Protein AF-G9L277-F1 (afdb_monomer_lite)

Structure (mmCIF, N/CA/C/O backbone):
data_AF-G9L277-F1
#
_entry.id   AF-G9L277-F1
#
loop_
_atom_site.group_PDB
_atom_site.id
_atom_site.type_symbol
_atom_site.label_atom_id
_atom_site.label_alt_id
_atom_site.label_comp_id
_atom_site.label_asym_id
_atom_site.label_entity_id
_atom_site.label_seq_id
_atom_site.pdbx_PDB_ins_code
_atom_site.Cartn_x
_atom_site.Cartn_y
_atom_site.Cartn_z
_atom_site.occupancy
_atom_site.B_iso_or_equiv
_atom_site.auth_seq_id
_atom_site.auth_comp_id
_atom_site.auth_asym_id
_atom_site.auth_atom_id
_atom_site.pdbx_PDB_model_num
ATOM 1 N N . ARG A 1 1 ? -16.196 7.819 23.501 1.00 61.50 1 ARG A N 1
ATOM 2 C CA . ARG A 1 1 ? -16.048 6.348 23.354 1.00 61.50 1 ARG A CA 1
ATOM 3 C C . ARG A 1 1 ? -16.235 5.926 21.890 1.00 61.50 1 ARG A C 1
ATOM 5 O O . ARG A 1 1 ? -15.414 5.167 21.395 1.00 61.50 1 ARG A O 1
ATOM 12 N N . ASP A 1 2 ? -17.177 6.523 21.160 1.00 74.38 2 ASP A N 1
ATOM 13 C CA . ASP A 1 2 ? -17.472 6.199 19.749 1.00 74.38 2 ASP A CA 1
ATOM 14 C C . ASP A 1 2 ? -16.310 6.386 18.759 1.00 74.38 2 ASP A C 1
ATOM 16 O O . ASP A 1 2 ? -16.121 5.559 17.872 1.00 74.38 2 ASP A O 1
ATOM 20 N N . ASN A 1 3 ? -15.474 7.415 18.933 1.00 77.94 3 ASN A N 1
ATOM 21 C CA . ASN A 1 3 ? -14.318 7.642 18.050 1.00 77.94 3 ASN A CA 1
ATOM 22 C C . ASN A 1 3 ? -13.279 6.512 18.112 1.00 77.94 3 ASN A C 1
ATOM 24 O O . ASN A 1 3 ? -12.640 6.207 17.109 1.00 77.94 3 ASN A O 1
ATOM 28 N N . MET A 1 4 ? -13.118 5.879 19.278 1.00 81.25 4 MET A N 1
ATOM 29 C CA . MET A 1 4 ? -12.190 4.759 19.446 1.00 81.25 4 MET A CA 1
ATOM 30 C C . MET A 1 4 ? -12.714 3.511 18.732 1.00 81.25 4 MET A C 1
ATOM 32 O O . MET A 1 4 ? -11.943 2.830 18.064 1.00 81.25 4 MET A O 1
ATOM 36 N N . LYS A 1 5 ? -14.031 3.277 18.797 1.00 88.12 5 LYS A N 1
ATOM 37 C CA . LYS A 1 5 ? -14.694 2.176 18.092 1.00 88.12 5 LYS A CA 1
ATOM 38 C C . LYS A 1 5 ? -14.561 2.319 16.572 1.00 88.12 5 LYS A C 1
ATOM 40 O O . LYS A 1 5 ? -14.080 1.401 15.923 1.00 88.12 5 LYS A O 1
ATOM 45 N N . ARG A 1 6 ? -14.856 3.508 16.029 1.00 89.31 6 ARG A N 1
ATOM 46 C CA . ARG A 1 6 ? -14.700 3.802 14.589 1.00 89.31 6 ARG A CA 1
ATOM 47 C C . ARG A 1 6 ? -13.262 3.624 14.102 1.00 89.31 6 ARG A C 1
ATOM 49 O O . ARG A 1 6 ? -13.041 3.148 12.996 1.00 89.31 6 ARG A O 1
ATOM 56 N N . LYS A 1 7 ? -12.276 4.023 14.914 1.00 89.69 7 LYS A N 1
ATOM 57 C CA . LYS A 1 7 ? -10.856 3.847 14.578 1.00 89.69 7 LYS A CA 1
ATOM 58 C C . LYS A 1 7 ? -10.482 2.368 14.484 1.00 89.69 7 LYS A C 1
ATOM 60 O O . LYS A 1 7 ? -9.704 2.012 13.609 1.00 89.69 7 LYS A O 1
ATOM 65 N N . GLU A 1 8 ? -11.013 1.534 15.372 1.00 92.69 8 GLU A N 1
ATOM 66 C CA . GLU A 1 8 ? -10.736 0.099 15.358 1.00 92.69 8 GLU A CA 1
ATOM 67 C C . GLU A 1 8 ? -11.433 -0.603 14.188 1.00 92.69 8 GLU A C 1
ATOM 69 O O . GLU A 1 8 ? -10.789 -1.342 13.453 1.00 92.69 8 GLU A O 1
ATOM 74 N N . GLU A 1 9 ? -12.702 -0.273 13.932 1.00 94.75 9 GLU A N 1
ATOM 75 C CA . GLU A 1 9 ? -13.438 -0.732 12.745 1.00 94.75 9 GLU A CA 1
ATOM 76 C C . GLU A 1 9 ? -12.687 -0.381 11.450 1.00 94.75 9 GLU A C 1
ATOM 78 O O . GLU A 1 9 ? -12.552 -1.215 10.556 1.00 94.75 9 GLU A O 1
ATOM 83 N N . LEU A 1 10 ? -12.120 0.828 11.365 1.00 95.44 10 LEU A N 1
ATOM 84 C CA . LEU A 1 10 ? -11.368 1.258 10.189 1.00 95.44 10 LEU A CA 1
ATOM 85 C C . LEU A 1 10 ? -10.088 0.441 9.965 1.00 95.44 10 LEU A C 1
ATOM 87 O O . LEU A 1 10 ? -9.744 0.182 8.816 1.00 95.44 10 LEU A O 1
ATOM 91 N N . LYS A 1 11 ? -9.399 0.010 11.029 1.00 95.19 11 LYS A N 1
ATOM 92 C CA . LYS A 1 11 ? -8.223 -0.869 10.903 1.00 95.19 11 LYS A CA 1
ATOM 93 C C . LYS A 1 11 ? -8.595 -2.274 10.440 1.00 95.19 11 LYS A C 1
ATOM 95 O O . LYS A 1 11 ? -7.824 -2.890 9.713 1.00 95.19 11 LYS A O 1
ATOM 100 N N . VAL A 1 12 ? -9.749 -2.791 10.870 1.00 97.25 12 VAL A N 1
ATOM 101 C CA . VAL A 1 12 ? -10.245 -4.094 10.400 1.00 97.25 12 VAL A CA 1
ATOM 102 C C . VAL A 1 12 ? -10.474 -4.031 8.891 1.00 97.25 12 VAL A C 1
ATOM 104 O O . VAL A 1 12 ? -9.906 -4.836 8.159 1.00 9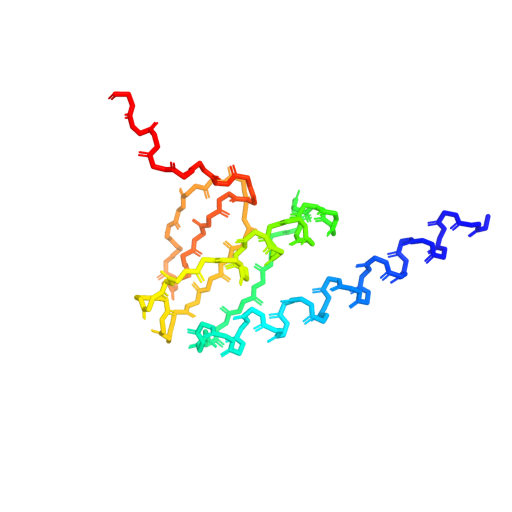7.25 12 VAL A O 1
ATOM 107 N N . ILE A 1 13 ? -11.188 -3.001 8.426 1.00 97.69 13 ILE A N 1
ATOM 108 C CA . ILE A 1 13 ? -11.426 -2.761 6.995 1.00 97.69 13 ILE A CA 1
ATOM 109 C C . ILE A 1 13 ? -10.104 -2.570 6.237 1.00 97.69 13 ILE A C 1
ATOM 111 O O . ILE A 1 13 ? -9.932 -3.106 5.145 1.00 97.69 13 ILE A O 1
ATOM 115 N N . GLU A 1 14 ? -9.159 -1.815 6.801 1.00 98.06 14 GLU A N 1
ATOM 116 C CA . GLU A 1 14 ? -7.827 -1.627 6.220 1.00 98.06 14 GLU A CA 1
ATOM 117 C C . GLU A 1 14 ? -7.118 -2.969 5.997 1.00 98.06 14 GLU A C 1
ATOM 119 O O . GLU A 1 14 ? -6.662 -3.238 4.888 1.00 98.06 14 GLU A O 1
ATOM 124 N N . ASN A 1 15 ? -7.073 -3.832 7.014 1.00 98.12 15 ASN A N 1
ATOM 125 C CA . ASN A 1 15 ? -6.423 -5.139 6.922 1.00 98.12 15 ASN A CA 1
ATOM 126 C C . ASN A 1 15 ? -7.096 -6.058 5.895 1.00 98.12 15 ASN A C 1
ATOM 128 O O . ASN A 1 15 ? -6.403 -6.724 5.126 1.00 98.12 15 ASN A O 1
ATOM 132 N N . GLU A 1 16 ? -8.430 -6.082 5.851 1.00 98.44 16 GLU A N 1
ATOM 133 C CA . GLU A 1 16 ? -9.183 -6.858 4.858 1.00 98.44 16 GLU A CA 1
ATOM 134 C C . GLU A 1 16 ? -8.864 -6.400 3.430 1.00 98.44 16 GLU A C 1
ATOM 136 O O . GLU A 1 16 ? -8.602 -7.219 2.545 1.00 98.44 16 GLU A O 1
ATOM 141 N N . LEU A 1 17 ? -8.824 -5.085 3.205 1.00 98.44 17 LEU A N 1
ATOM 142 C CA . LEU A 1 17 ? -8.521 -4.513 1.897 1.00 98.44 17 LEU A CA 1
ATOM 143 C C . LEU A 1 17 ? -7.057 -4.700 1.491 1.00 98.44 17 LEU A C 1
ATOM 145 O O . LEU A 1 17 ? -6.793 -4.941 0.309 1.00 98.44 17 LEU A O 1
ATOM 149 N N . ILE A 1 18 ? -6.118 -4.649 2.442 1.00 98.25 18 ILE A N 1
ATOM 150 C CA . ILE A 1 18 ? -4.716 -5.014 2.209 1.00 98.25 18 ILE A CA 1
ATOM 151 C C . ILE A 1 18 ? -4.648 -6.455 1.713 1.00 98.25 18 ILE A C 1
ATOM 153 O O . ILE A 1 18 ? -4.107 -6.700 0.640 1.00 98.25 18 ILE A O 1
ATOM 157 N N . GLN A 1 19 ? -5.259 -7.403 2.428 1.00 98.44 19 GLN A N 1
ATOM 158 C CA . GLN A 1 19 ? -5.242 -8.815 2.036 1.00 98.44 19 GLN A CA 1
ATOM 159 C C . GLN A 1 19 ? -5.887 -9.050 0.665 1.00 98.44 19 GLN A C 1
ATOM 161 O O . GLN A 1 19 ? -5.337 -9.782 -0.163 1.00 98.44 19 GLN A O 1
ATOM 166 N N . ALA A 1 20 ? -7.026 -8.405 0.395 1.00 98.31 20 ALA A N 1
ATOM 167 C CA . ALA A 1 20 ? -7.701 -8.490 -0.895 1.00 98.31 20 ALA A CA 1
ATOM 168 C C . ALA A 1 20 ? -6.821 -7.957 -2.037 1.00 98.31 20 ALA A C 1
ATOM 170 O O . ALA A 1 20 ? -6.717 -8.599 -3.084 1.00 98.31 20 ALA A O 1
ATOM 171 N N . SER A 1 21 ? -6.154 -6.819 -1.823 1.00 98.00 21 SER A N 1
ATOM 172 C CA . SER A 1 21 ? -5.262 -6.196 -2.807 1.00 98.00 21 SER A CA 1
ATOM 173 C C . SER A 1 21 ? -4.026 -7.062 -3.054 1.00 98.00 21 SER A C 1
ATOM 175 O O . SER A 1 21 ? -3.738 -7.391 -4.204 1.00 98.00 21 SER A O 1
ATOM 177 N N . THR A 1 22 ? -3.360 -7.532 -1.993 1.00 98.25 22 THR A N 1
ATOM 178 C CA . THR A 1 22 ? -2.223 -8.466 -2.077 1.00 98.25 22 THR A CA 1
ATOM 179 C C . THR A 1 22 ? -2.577 -9.689 -2.908 1.00 98.25 22 THR A C 1
ATOM 181 O O . THR A 1 22 ? -1.841 -10.050 -3.825 1.00 98.25 22 THR A O 1
ATOM 184 N N . LYS A 1 23 ? -3.743 -10.296 -2.646 1.00 98.19 23 LYS A N 1
ATOM 185 C CA . LYS A 1 23 ? -4.210 -11.469 -3.386 1.00 98.19 23 LYS A CA 1
ATOM 186 C C . LYS A 1 23 ? -4.523 -11.144 -4.846 1.00 98.19 23 LYS A C 1
ATOM 188 O O . LYS A 1 23 ? -4.073 -11.875 -5.726 1.00 98.19 23 LYS A O 1
ATOM 193 N N . LYS A 1 24 ? -5.274 -10.070 -5.119 1.00 97.69 24 LYS A N 1
ATOM 194 C CA . LYS A 1 24 ? -5.661 -9.676 -6.486 1.00 97.69 24 LYS A CA 1
ATOM 195 C C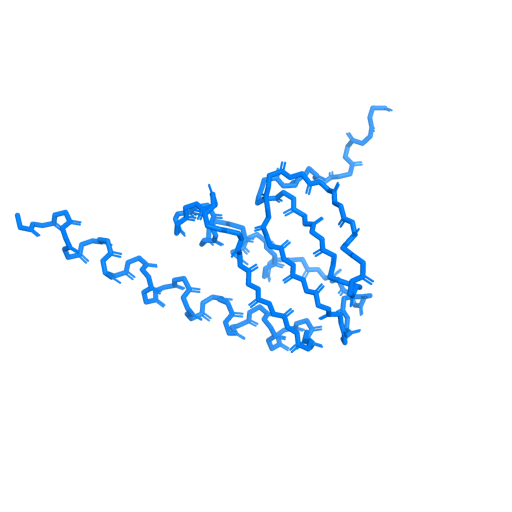 . LYS A 1 24 ? -4.436 -9.457 -7.375 1.00 97.69 24 LYS A C 1
ATOM 197 O O . LYS A 1 24 ? -4.421 -9.920 -8.512 1.00 97.69 24 LYS A O 1
ATOM 202 N N . PHE A 1 25 ? -3.424 -8.770 -6.854 1.00 97.31 25 PHE A N 1
ATOM 203 C CA . PHE A 1 25 ? -2.223 -8.415 -7.609 1.00 97.31 25 PHE A CA 1
ATOM 204 C C . PHE A 1 25 ? -1.099 -9.442 -7.488 1.00 97.31 25 PHE A C 1
ATOM 206 O O . PHE A 1 25 ? -0.086 -9.297 -8.160 1.00 97.31 25 PHE A O 1
ATOM 213 N N . SER A 1 26 ? -1.276 -10.499 -6.684 1.00 97.94 26 SER A N 1
ATOM 214 C CA . SER A 1 26 ? -0.222 -11.478 -6.385 1.00 97.94 26 SER A CA 1
ATOM 215 C C . SER A 1 26 ? 1.067 -10.797 -5.899 1.00 97.94 26 SER A C 1
ATOM 217 O O . SER A 1 26 ? 2.154 -11.114 -6.380 1.00 97.94 26 SER A O 1
ATOM 219 N N . LEU A 1 27 ? 0.926 -9.820 -4.997 1.00 98.06 27 LEU A N 1
ATOM 220 C CA . LEU A 1 27 ? 2.054 -9.109 -4.390 1.00 98.06 27 LEU A CA 1
ATOM 221 C C . LEU A 1 27 ? 2.777 -10.033 -3.412 1.00 98.06 27 LEU A C 1
ATOM 223 O O . LEU A 1 27 ? 2.133 -10.777 -2.672 1.00 98.06 27 LEU A O 1
ATOM 227 N N . GLU A 1 28 ? 4.102 -9.940 -3.371 1.00 97.25 28 GLU A N 1
ATOM 228 C CA . GLU A 1 28 ? 4.899 -10.632 -2.355 1.00 97.25 28 GLU A CA 1
ATOM 229 C C . GLU A 1 28 ? 4.839 -9.880 -1.013 1.00 97.25 28 GLU A C 1
ATOM 231 O O . GLU A 1 28 ? 4.775 -10.497 0.051 1.00 97.25 28 GLU A O 1
ATOM 236 N N . LYS A 1 29 ? 4.722 -8.545 -1.051 1.00 97.06 29 LYS A N 1
ATOM 237 C CA . LYS A 1 29 ? 4.561 -7.695 0.137 1.00 97.06 29 LYS A CA 1
ATOM 238 C C . LYS A 1 29 ? 3.657 -6.502 -0.172 1.00 97.06 29 LYS A C 1
ATOM 240 O O . LYS A 1 29 ? 3.791 -5.881 -1.224 1.00 97.06 29 LYS A O 1
ATOM 245 N N . PHE A 1 30 ? 2.755 -6.159 0.749 1.00 98.12 30 PHE A N 1
ATOM 246 C CA . PHE A 1 30 ? 1.920 -4.959 0.644 1.00 98.12 30 PHE A CA 1
ATOM 247 C C . PHE A 1 30 ? 1.702 -4.309 2.008 1.00 98.12 30 PHE A C 1
ATOM 249 O O . PHE A 1 30 ? 1.253 -4.968 2.946 1.00 98.12 30 PHE A O 1
ATOM 256 N N . TYR A 1 31 ? 2.036 -3.027 2.130 1.00 97.75 31 TYR A N 1
ATOM 257 C CA . TYR A 1 31 ? 1.940 -2.283 3.386 1.00 97.75 31 TYR A CA 1
ATOM 258 C C . TYR A 1 31 ? 1.884 -0.772 3.137 1.00 97.75 31 TYR A C 1
ATOM 260 O O . TYR A 1 31 ? 1.934 -0.312 1.998 1.00 97.75 31 TYR A O 1
ATOM 268 N N . LYS A 1 32 ? 1.773 0.007 4.215 1.00 97.81 32 LYS A N 1
ATOM 269 C CA . LYS A 1 32 ? 1.812 1.471 4.180 1.00 97.81 32 LYS A CA 1
ATOM 270 C C . LYS A 1 32 ? 2.891 2.022 5.100 1.00 97.81 32 LYS A C 1
ATOM 272 O O . LYS A 1 32 ? 3.186 1.429 6.140 1.00 97.81 32 LYS A O 1
ATOM 277 N N . GLU A 1 33 ? 3.392 3.205 4.781 1.00 97.12 33 GLU A N 1
ATOM 278 C CA . GLU A 1 33 ? 4.228 3.969 5.697 1.00 97.12 33 GLU A CA 1
ATOM 279 C C . GLU A 1 33 ? 3.433 4.448 6.931 1.00 97.12 33 GLU A C 1
ATOM 281 O O . GLU A 1 33 ? 2.216 4.673 6.859 1.00 97.12 33 GLU A O 1
ATOM 286 N N . PRO A 1 34 ? 4.096 4.680 8.081 1.00 96.50 34 PRO A N 1
ATOM 287 C CA . PRO A 1 34 ? 3.443 5.208 9.283 1.00 96.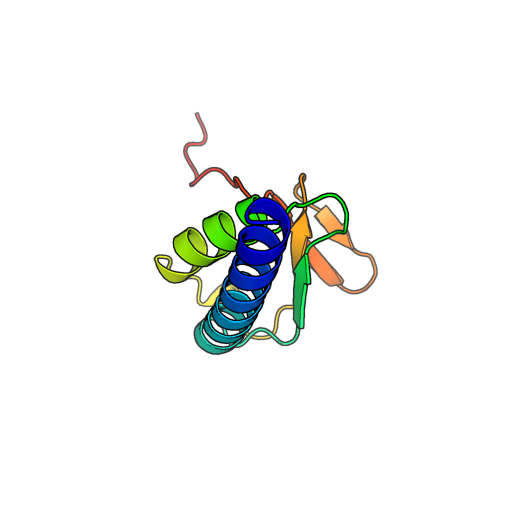50 34 PRO A CA 1
ATOM 288 C C . PRO A 1 34 ? 2.744 6.561 9.075 1.00 96.50 34 PRO A C 1
ATOM 290 O O . PRO A 1 34 ? 1.766 6.863 9.758 1.00 96.50 34 PRO A O 1
ATOM 293 N N . SER A 1 35 ? 3.238 7.362 8.127 1.00 97.06 35 SER A N 1
ATOM 294 C CA . SER A 1 35 ? 2.712 8.680 7.756 1.00 97.06 35 SER A CA 1
ATOM 295 C C . SER A 1 35 ? 1.387 8.615 6.983 1.00 97.06 35 SER A C 1
ATOM 297 O O . SER A 1 35 ? 0.698 9.630 6.865 1.00 97.06 35 SER A O 1
ATOM 299 N N . VAL A 1 36 ? 1.012 7.450 6.447 1.00 98.00 36 VAL A N 1
ATOM 300 C CA . VAL A 1 36 ? -0.258 7.236 5.745 1.00 98.00 36 VAL A CA 1
ATOM 301 C C . VAL A 1 36 ? -1.309 6.786 6.755 1.00 98.00 36 VAL A C 1
ATOM 303 O O . VAL A 1 36 ? -1.141 5.793 7.465 1.00 98.00 36 VAL A O 1
ATOM 306 N N . SER A 1 37 ? -2.419 7.514 6.850 1.00 97.50 37 SER A N 1
ATOM 307 C CA . SER A 1 37 ? -3.515 7.161 7.760 1.00 97.50 37 SER A CA 1
ATOM 308 C C . SER A 1 37 ? -4.291 5.926 7.284 1.00 97.50 37 SER A C 1
ATOM 310 O O . SER A 1 37 ? -4.355 5.643 6.090 1.00 97.50 37 SER A O 1
ATOM 312 N N . SER A 1 38 ? -4.971 5.234 8.205 1.00 97.38 38 SER A N 1
ATOM 313 C CA . SER A 1 38 ? -5.869 4.116 7.866 1.00 97.38 38 SER A CA 1
ATOM 314 C C . SER A 1 38 ? -6.935 4.500 6.844 1.00 97.38 38 SER A C 1
ATOM 316 O O . SER A 1 38 ? -7.250 3.724 5.952 1.00 97.38 38 SER A O 1
ATOM 318 N N . LYS A 1 39 ? -7.452 5.733 6.920 1.00 97.25 39 LYS A N 1
ATOM 319 C CA . LYS A 1 39 ? -8.425 6.238 5.946 1.00 97.25 39 LYS A CA 1
ATOM 320 C C . LYS A 1 39 ? -7.816 6.324 4.545 1.00 97.25 39 LYS A C 1
ATOM 322 O O . LYS A 1 39 ? -8.403 5.814 3.601 1.00 97.25 39 LYS A O 1
ATOM 327 N N . GLN A 1 40 ? -6.628 6.918 4.429 1.00 97.94 40 GLN A N 1
ATOM 328 C CA . GLN A 1 40 ? -5.916 7.025 3.152 1.00 97.94 40 GLN A CA 1
ATOM 329 C C . GLN A 1 40 ? -5.584 5.648 2.573 1.00 97.94 40 GLN A C 1
ATOM 331 O O . GLN A 1 40 ? -5.742 5.449 1.375 1.00 97.94 40 GLN A O 1
ATOM 336 N N . MET A 1 41 ? -5.180 4.692 3.415 1.00 98.00 41 MET A N 1
ATOM 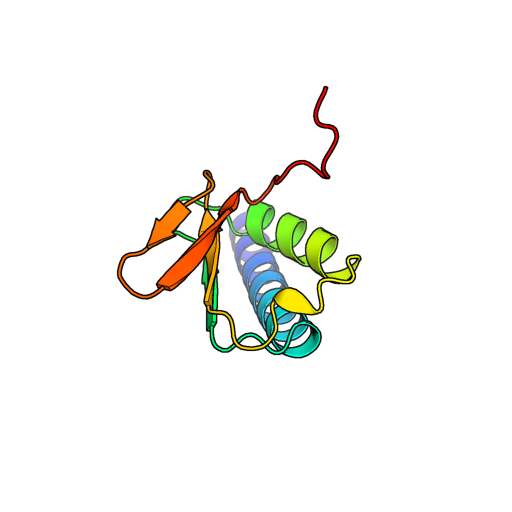337 C CA . MET A 1 41 ? -4.909 3.322 2.979 1.00 98.00 41 MET A CA 1
ATOM 338 C C . MET A 1 41 ? -6.167 2.611 2.480 1.00 98.00 41 MET A C 1
ATOM 340 O O . MET A 1 41 ? -6.138 1.991 1.421 1.00 98.00 41 MET A O 1
ATOM 344 N N . VAL A 1 42 ? -7.280 2.727 3.208 1.00 98.06 42 VAL A N 1
ATOM 345 C CA . VAL A 1 42 ? -8.577 2.163 2.804 1.00 98.06 42 VAL A CA 1
ATOM 346 C C . VAL A 1 42 ? -9.023 2.738 1.459 1.00 98.06 42 VAL A C 1
ATOM 348 O O . VAL A 1 42 ? -9.397 1.978 0.567 1.00 98.06 42 VAL A O 1
ATOM 351 N N . ASP A 1 43 ? -8.954 4.059 1.292 1.00 97.38 43 ASP A N 1
ATOM 352 C CA . ASP A 1 43 ? -9.340 4.731 0.047 1.00 97.38 43 ASP A CA 1
ATOM 353 C C . ASP A 1 43 ? -8.416 4.322 -1.118 1.00 97.38 43 ASP A C 1
ATOM 355 O O . ASP A 1 43 ? -8.888 4.020 -2.215 1.00 97.38 43 ASP A O 1
ATOM 359 N N . CYS A 1 44 ? -7.108 4.227 -0.862 1.00 97.44 44 CYS A N 1
ATOM 360 C CA . CYS A 1 44 ? -6.102 3.726 -1.799 1.00 97.44 44 CYS A CA 1
ATOM 361 C C . CYS A 1 44 ? -6.399 2.283 -2.239 1.00 97.44 44 CYS A C 1
ATOM 363 O O . CYS A 1 44 ? -6.484 2.015 -3.434 1.00 97.44 44 CYS A O 1
ATOM 365 N N . CYS A 1 45 ? -6.632 1.360 -1.302 1.00 97.81 45 CYS A N 1
ATOM 366 C CA . CYS A 1 45 ? -6.898 -0.042 -1.625 1.00 97.81 45 CYS A CA 1
ATOM 367 C C . CYS A 1 45 ? -8.184 -0.215 -2.437 1.00 97.81 45 CYS A C 1
ATOM 369 O O . CYS A 1 45 ? -8.200 -0.995 -3.382 1.00 97.81 45 CYS A O 1
ATOM 371 N N . LYS A 1 46 ? -9.252 0.526 -2.111 1.00 97.44 46 LYS A N 1
ATOM 372 C CA . LYS A 1 46 ? -10.495 0.505 -2.902 1.00 97.44 46 LYS A CA 1
ATOM 373 C C . LYS A 1 46 ? -10.231 0.900 -4.352 1.00 97.44 46 LYS A C 1
ATOM 375 O O . LYS A 1 46 ? -10.582 0.144 -5.251 1.00 97.44 46 LYS A O 1
ATOM 380 N N . ARG A 1 47 ? -9.527 2.018 -4.562 1.00 96.31 47 ARG A N 1
ATOM 381 C CA . ARG A 1 47 ? -9.116 2.467 -5.899 1.00 96.31 47 ARG A CA 1
ATOM 382 C C . ARG A 1 47 ? -8.222 1.441 -6.598 1.00 96.31 47 ARG A C 1
ATOM 384 O O . ARG A 1 47 ? -8.413 1.186 -7.779 1.00 96.31 47 ARG A O 1
ATOM 391 N N . LEU A 1 48 ? -7.271 0.819 -5.891 1.00 95.06 48 LEU A N 1
ATOM 392 C CA . LEU A 1 48 ? -6.395 -0.208 -6.467 1.00 95.06 48 LEU A CA 1
ATOM 393 C C . LEU A 1 48 ? -7.229 -1.400 -6.931 1.00 95.06 48 LEU A C 1
ATOM 395 O O . LEU A 1 48 ? -7.080 -1.846 -8.061 1.00 95.06 48 LEU A O 1
ATOM 399 N N . LEU A 1 49 ? -8.155 -1.885 -6.102 1.00 96.38 49 LEU A N 1
ATOM 400 C CA . LEU A 1 49 ? -9.024 -3.021 -6.414 1.00 96.38 49 LEU A CA 1
ATOM 401 C C . LEU A 1 49 ? -9.936 -2.795 -7.629 1.00 96.38 49 LEU A C 1
ATOM 403 O O . LEU A 1 49 ? -10.447 -3.777 -8.161 1.00 96.38 49 LEU A O 1
ATOM 407 N N . GLU A 1 50 ? -10.084 -1.572 -8.128 1.00 95.75 50 GLU A N 1
ATOM 408 C CA . GLU A 1 50 ? -10.790 -1.266 -9.380 1.00 95.75 50 GLU A CA 1
ATOM 409 C C . GLU A 1 50 ? -9.879 -1.373 -10.619 1.00 95.75 50 GLU A C 1
ATOM 411 O O . GLU A 1 50 ? -10.366 -1.558 -11.731 1.00 95.75 50 GLU A O 1
ATOM 416 N N . GLN A 1 51 ? -8.555 -1.344 -10.445 1.00 93.81 51 GLN A N 1
ATOM 417 C CA . GLN A 1 51 ? -7.581 -1.352 -11.540 1.00 93.81 51 GLN A CA 1
ATOM 418 C C . GLN A 1 51 ? -7.205 -2.763 -12.016 1.00 93.81 51 GLN A C 1
ATOM 420 O O . GLN A 1 51 ? -7.320 -3.754 -11.284 1.00 93.81 51 GLN A O 1
ATOM 425 N N . SER A 1 52 ? -6.689 -2.849 -13.244 1.00 93.56 52 SER A N 1
ATOM 426 C CA . SER A 1 52 ? -6.015 -4.036 -13.784 1.00 93.56 52 SER A CA 1
ATOM 427 C C . SER A 1 52 ? -4.532 -3.728 -13.983 1.00 93.56 52 SER A C 1
ATOM 429 O O . SER A 1 52 ? -4.159 -3.029 -14.921 1.00 93.56 52 SER A O 1
ATOM 431 N N . LEU A 1 53 ? -3.688 -4.227 -13.077 1.00 92.25 53 LEU A N 1
ATOM 432 C CA . LEU A 1 53 ? -2.253 -3.920 -13.020 1.00 92.25 53 LEU A CA 1
ATOM 433 C C . LEU A 1 53 ? -1.446 -5.232 -13.030 1.00 92.25 53 LEU A C 1
ATOM 435 O O . LEU A 1 53 ? -0.866 -5.611 -12.010 1.00 92.25 53 LEU A O 1
ATOM 439 N N . PRO A 1 54 ? -1.434 -5.985 -14.149 1.00 92.81 54 PRO A N 1
ATOM 440 C CA . PRO A 1 54 ? -0.807 -7.312 -14.208 1.00 92.81 54 PRO A CA 1
ATOM 441 C C . PRO A 1 54 ? 0.706 -7.279 -13.948 1.00 92.81 54 PRO A C 1
ATOM 443 O O . PRO A 1 54 ? 1.284 -8.274 -13.519 1.00 92.81 54 PRO A O 1
ATOM 446 N N . TYR A 1 55 ? 1.338 -6.127 -14.172 1.00 92.56 55 TYR A N 1
ATOM 447 C CA . TYR A 1 55 ? 2.760 -5.891 -13.935 1.00 92.56 55 TYR A CA 1
ATOM 448 C C . TYR A 1 55 ? 3.143 -5.805 -12.451 1.00 92.56 55 TYR A C 1
ATOM 450 O O . TYR A 1 55 ? 4.328 -5.828 -12.149 1.00 92.56 55 TYR A O 1
ATOM 458 N N . LEU A 1 56 ? 2.178 -5.735 -11.526 1.00 94.56 56 LEU A N 1
ATOM 459 C CA . LEU A 1 56 ? 2.463 -5.743 -10.087 1.00 94.56 56 LEU A CA 1
ATOM 460 C C . LEU A 1 56 ? 2.757 -7.141 -9.525 1.00 94.56 56 LEU A C 1
ATOM 462 O O . LEU A 1 56 ? 3.144 -7.268 -8.365 1.00 94.56 56 LEU A O 1
ATOM 466 N N . LYS A 1 57 ? 2.577 -8.202 -10.316 1.00 97.12 57 LYS A N 1
ATOM 467 C CA . LYS A 1 57 ? 2.777 -9.574 -9.847 1.00 97.12 57 LYS A CA 1
ATOM 468 C C . LYS A 1 57 ? 4.192 -9.785 -9.301 1.00 97.12 57 LYS A C 1
ATOM 470 O O . LYS A 1 57 ? 5.169 -9.544 -10.000 1.00 97.12 57 LYS A O 1
ATOM 475 N N . GLY A 1 58 ? 4.275 -10.304 -8.076 1.00 96.94 58 GLY A N 1
ATOM 476 C CA . GLY A 1 58 ? 5.530 -10.589 -7.380 1.00 96.94 58 GLY A CA 1
ATOM 477 C C . GLY A 1 58 ? 6.246 -9.353 -6.833 1.00 96.94 58 GLY A C 1
ATOM 478 O O . GLY A 1 58 ? 7.348 -9.482 -6.326 1.00 96.94 58 GLY A O 1
ATOM 479 N N . MET A 1 59 ? 5.659 -8.157 -6.926 1.00 96.44 59 MET A N 1
ATOM 480 C CA . MET A 1 59 ? 6.292 -6.949 -6.399 1.00 96.44 59 MET A CA 1
ATOM 481 C C . MET A 1 59 ? 6.083 -6.796 -4.888 1.00 96.44 59 MET A C 1
ATOM 483 O O . MET A 1 59 ? 5.105 -7.288 -4.313 1.00 96.44 59 MET A O 1
ATOM 487 N N . HIS A 1 60 ? 6.974 -6.026 -4.265 1.00 97.88 60 HIS A N 1
ATOM 488 C CA . HIS A 1 60 ? 6.751 -5.409 -2.963 1.00 97.88 60 HIS A CA 1
ATOM 489 C C . HIS A 1 60 ? 6.199 -4.000 -3.168 1.00 97.88 60 HIS A C 1
ATOM 491 O O . HIS A 1 60 ? 6.874 -3.138 -3.730 1.00 97.88 60 HIS A O 1
ATOM 497 N N . LEU A 1 61 ? 4.968 -3.760 -2.726 1.00 97.62 61 LEU A N 1
ATOM 498 C CA . LEU A 1 61 ? 4.300 -2.472 -2.865 1.00 97.62 61 LEU A CA 1
ATOM 499 C C . LEU A 1 61 ? 4.150 -1.797 -1.496 1.00 97.62 61 LEU A C 1
ATOM 501 O O . LEU A 1 61 ? 3.662 -2.394 -0.536 1.00 97.62 61 LEU A O 1
ATOM 505 N N . CYS A 1 62 ? 4.535 -0.530 -1.419 1.00 97.50 62 CYS A N 1
ATOM 506 C CA . CYS A 1 62 ? 4.392 0.317 -0.246 1.00 97.50 62 CYS A CA 1
ATOM 507 C C . CYS A 1 62 ? 3.530 1.539 -0.587 1.00 97.50 62 CYS A C 1
ATOM 509 O O . CYS A 1 62 ? 3.734 2.206 -1.601 1.00 97.50 62 CYS A O 1
ATOM 511 N N . ILE A 1 63 ? 2.555 1.854 0.261 1.00 98.00 63 ILE A N 1
ATOM 512 C CA . ILE A 1 63 ? 1.770 3.084 0.141 1.00 98.00 63 ILE A CA 1
ATOM 513 C C . ILE A 1 63 ? 2.417 4.190 0.975 1.00 98.00 63 ILE A C 1
ATOM 515 O O . ILE A 1 63 ? 2.551 4.064 2.193 1.00 98.00 63 ILE A O 1
ATOM 519 N N . SER A 1 64 ? 2.770 5.287 0.312 1.00 97.62 64 SER A N 1
ATOM 520 C CA . SER A 1 64 ? 3.493 6.439 0.858 1.00 97.62 64 SER A CA 1
ATOM 521 C C . SER A 1 64 ? 2.793 7.756 0.469 1.00 97.62 64 SER A C 1
ATOM 523 O O . SER A 1 64 ? 1.604 7.780 0.123 1.00 97.62 64 SER A O 1
ATOM 525 N N . HIS A 1 65 ? 3.522 8.877 0.520 1.00 96.56 65 HIS A N 1
ATOM 526 C CA . HIS A 1 65 ? 3.105 10.171 -0.048 1.00 96.56 65 HIS A CA 1
ATOM 527 C C . HIS A 1 65 ? 3.825 10.538 -1.354 1.00 96.56 65 HIS A C 1
ATOM 529 O O . HIS A 1 65 ? 3.459 11.525 -1.988 1.00 96.56 65 HIS A O 1
ATOM 535 N N . PHE A 1 66 ? 4.827 9.761 -1.773 1.00 94.69 66 PHE A N 1
ATOM 536 C CA . PHE A 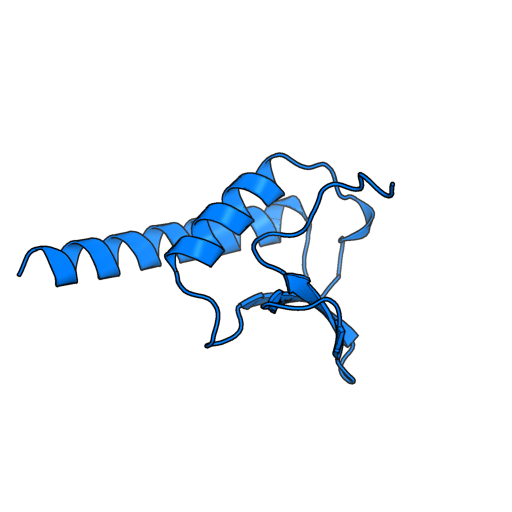1 66 ? 5.682 10.077 -2.921 1.00 94.69 66 PHE A CA 1
ATOM 537 C C . PHE A 1 66 ? 6.053 8.813 -3.693 1.00 94.69 66 PHE A C 1
ATOM 539 O O . PHE A 1 66 ? 6.215 7.745 -3.107 1.00 94.69 66 PHE A O 1
ATOM 546 N N . TYR A 1 67 ? 6.241 8.938 -5.005 1.00 95.75 67 TYR A N 1
ATOM 547 C CA . TYR A 1 67 ? 6.804 7.845 -5.788 1.00 95.75 67 TYR A CA 1
ATOM 548 C C . TYR A 1 67 ? 8.278 7.658 -5.437 1.00 95.75 67 TYR A C 1
ATOM 550 O O . TYR A 1 67 ? 9.060 8.607 -5.513 1.00 95.75 67 TYR A O 1
ATOM 558 N N . SER A 1 68 ? 8.661 6.442 -5.070 1.00 96.00 68 SER A N 1
ATOM 559 C CA . SER A 1 68 ? 10.060 6.077 -4.860 1.00 96.00 68 SER A CA 1
ATOM 560 C C . SER A 1 68 ? 10.260 4.579 -5.061 1.00 96.00 68 SER A C 1
ATOM 562 O O . SER A 1 68 ? 9.306 3.807 -5.083 1.00 96.00 68 SER A O 1
ATOM 564 N N . VAL A 1 69 ? 11.513 4.172 -5.232 1.00 96.56 69 VAL A N 1
ATOM 565 C CA . VAL A 1 69 ? 11.923 2.769 -5.168 1.00 96.56 69 VAL A CA 1
ATOM 566 C C . VAL A 1 69 ? 12.967 2.680 -4.068 1.00 96.56 69 VAL A C 1
ATOM 568 O O . VAL A 1 69 ? 13.944 3.434 -4.081 1.00 96.56 69 VAL A O 1
ATOM 571 N N . MET A 1 70 ? 12.726 1.821 -3.085 1.00 93.12 70 MET A N 1
ATOM 572 C CA . MET A 1 70 ? 13.644 1.619 -1.971 1.00 93.12 70 MET A CA 1
ATOM 573 C C . MET A 1 70 ? 14.819 0.723 -2.382 1.00 93.12 70 MET A C 1
ATOM 575 O O . MET A 1 70 ? 14.758 0.001 -3.376 1.00 93.12 70 MET A O 1
ATOM 579 N N . GLN A 1 71 ? 15.919 0.784 -1.627 1.00 91.06 71 GLN A N 1
ATOM 580 C CA . GLN A 1 71 ? 17.137 0.017 -1.932 1.00 91.06 71 GLN A CA 1
ATOM 581 C C . GLN A 1 71 ? 16.917 -1.504 -1.898 1.00 91.06 71 GLN A C 1
ATOM 583 O O . GLN A 1 71 ? 17.629 -2.236 -2.579 1.00 91.06 71 GLN A O 1
ATOM 588 N N . ASP A 1 72 ? 15.938 -1.968 -1.123 1.00 88.81 72 ASP A N 1
ATOM 589 C CA . ASP A 1 72 ? 15.506 -3.364 -1.023 1.00 88.81 72 ASP A CA 1
ATOM 590 C C . ASP A 1 72 ? 14.506 -3.779 -2.119 1.00 88.81 72 ASP A C 1
ATOM 592 O O . ASP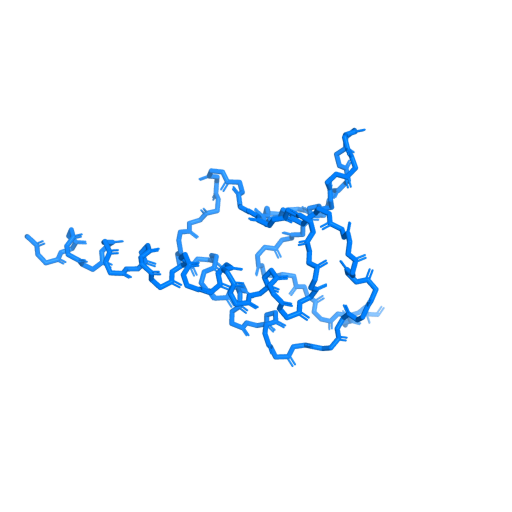 A 1 72 ? 14.090 -4.935 -2.161 1.00 88.81 72 ASP A O 1
ATOM 596 N N . GLY A 1 73 ? 14.165 -2.869 -3.040 1.00 91.75 73 GLY A N 1
ATOM 597 C CA . GLY A 1 73 ? 13.299 -3.138 -4.188 1.00 91.75 73 GLY A CA 1
ATOM 598 C C . GLY A 1 73 ? 11.816 -2.839 -3.962 1.00 91.75 73 GLY A C 1
ATOM 599 O O . GLY A 1 73 ? 11.020 -3.065 -4.875 1.00 91.75 73 GLY A O 1
ATOM 600 N N . ASP A 1 74 ? 11.430 -2.304 -2.800 1.00 96.50 74 ASP A N 1
ATOM 601 C CA . ASP A 1 74 ? 10.041 -1.925 -2.534 1.00 96.50 74 ASP A CA 1
ATOM 602 C C . ASP A 1 74 ? 9.636 -0.708 -3.395 1.00 96.50 74 ASP A C 1
ATOM 604 O O . ASP A 1 74 ? 10.257 0.358 -3.339 1.00 96.50 74 ASP A O 1
ATOM 608 N N . LEU A 1 75 ? 8.572 -0.857 -4.193 1.00 96.75 75 LEU A N 1
ATOM 609 C CA . LEU A 1 75 ? 7.963 0.232 -4.958 1.00 96.75 75 LEU A CA 1
ATOM 610 C C . LEU A 1 75 ? 7.017 1.018 -4.051 1.00 96.75 75 LEU A C 1
ATOM 612 O O . LEU A 1 75 ? 6.020 0.479 -3.574 1.00 96.75 75 LEU A O 1
ATOM 616 N N . CYS A 1 76 ? 7.276 2.307 -3.873 1.00 96.88 76 CYS A N 1
ATOM 617 C CA . CYS A 1 76 ? 6.406 3.214 -3.142 1.00 96.88 76 CYS A CA 1
ATOM 618 C C . CYS A 1 76 ? 5.536 4.027 -4.097 1.00 96.88 76 CYS A C 1
ATOM 620 O O . CYS A 1 76 ? 6.050 4.649 -5.031 1.00 96.88 76 CYS A O 1
ATOM 622 N N . ILE A 1 77 ? 4.231 4.085 -3.829 1.00 96.50 77 ILE A N 1
ATOM 623 C CA . ILE A 1 77 ? 3.297 4.959 -4.549 1.00 96.50 77 ILE A CA 1
ATOM 624 C C . ILE A 1 77 ? 2.510 5.843 -3.572 1.00 96.50 77 ILE A C 1
ATOM 626 O O . ILE A 1 77 ? 2.148 5.384 -2.484 1.00 96.50 77 ILE A O 1
ATOM 630 N N . PRO A 1 78 ? 2.171 7.090 -3.946 1.00 97.50 78 PRO A N 1
ATOM 631 C CA . PRO A 1 78 ? 1.272 7.917 -3.156 1.00 97.50 78 PRO A CA 1
ATOM 632 C C . PRO A 1 78 ? -0.101 7.254 -2.999 1.00 97.50 78 PRO A C 1
ATOM 634 O O . PRO A 1 78 ? -0.681 6.788 -3.979 1.00 97.50 78 PRO A O 1
ATOM 637 N N . TRP A 1 79 ? -0.689 7.297 -1.801 1.00 97.75 79 TRP A N 1
ATOM 638 C CA . TRP A 1 79 ? -2.063 6.815 -1.556 1.00 97.75 79 TRP A CA 1
ATOM 639 C C . TRP A 1 79 ? -3.111 7.448 -2.500 1.00 97.75 79 TRP A C 1
ATOM 641 O O . TRP A 1 79 ? -4.140 6.845 -2.805 1.00 97.75 79 TRP A O 1
ATOM 651 N N . ASN A 1 80 ? -2.838 8.666 -2.977 1.00 95.69 80 ASN A N 1
ATOM 652 C CA . ASN A 1 80 ? -3.647 9.447 -3.909 1.00 95.69 80 ASN A CA 1
ATOM 653 C C . ASN A 1 80 ? -3.013 9.557 -5.305 1.00 95.69 80 ASN A C 1
ATOM 655 O O . ASN A 1 80 ? -3.169 10.600 -5.949 1.00 95.69 80 ASN A O 1
ATOM 659 N N . TRP A 1 81 ? -2.299 8.516 -5.760 1.00 91.62 81 TRP A N 1
ATOM 660 C CA . TRP A 1 81 ? -1.671 8.477 -7.086 1.00 91.62 81 TRP A CA 1
ATOM 661 C C . TRP A 1 81 ? -2.625 9.009 -8.166 1.00 91.62 81 TRP A C 1
ATOM 663 O O . TRP A 1 81 ? -3.845 8.814 -8.094 1.00 91.62 81 TRP A O 1
ATOM 673 N N . LYS A 1 82 ? -2.072 9.725 -9.142 1.00 86.50 82 LYS A N 1
ATOM 674 C CA . LYS A 1 82 ? -2.836 10.307 -10.246 1.00 86.50 82 LYS A CA 1
ATOM 675 C C . LYS A 1 82 ? -2.855 9.320 -11.402 1.00 86.50 82 LYS A C 1
ATOM 677 O O . LYS A 1 82 ? -1.805 8.807 -11.783 1.00 86.50 82 LYS A O 1
ATOM 682 N N . ASP A 1 83 ? -4.045 9.057 -11.928 1.00 73.12 83 ASP A N 1
ATOM 683 C CA . ASP A 1 83 ? -4.255 8.160 -13.059 1.00 73.12 83 ASP A CA 1
ATOM 684 C C . ASP A 1 83 ? -3.828 8.880 -14.338 1.00 73.12 83 ASP A C 1
ATOM 686 O O . ASP A 1 83 ? -4.656 9.461 -15.019 1.00 73.12 83 ASP A O 1
ATOM 690 N N . GLY A 1 84 ? -2.519 8.922 -14.598 1.00 63.09 84 GLY A N 1
ATOM 691 C CA . GLY A 1 84 ? -1.929 9.132 -15.923 1.00 63.09 84 GLY A CA 1
ATOM 692 C C . GLY A 1 84 ? -2.405 10.300 -16.797 1.00 63.09 84 GLY A C 1
ATOM 693 O O . GLY A 1 84 ? -2.015 10.313 -17.959 1.00 63.09 84 GLY A O 1
ATOM 694 N N . GLU A 1 85 ? -3.165 11.283 -16.305 1.00 50.03 85 GLU A N 1
ATOM 695 C CA . GLU A 1 85 ? -3.304 12.588 -16.958 1.00 50.03 85 GLU A CA 1
ATOM 696 C C . GLU A 1 85 ? -1.968 13.325 -16.801 1.00 50.03 85 GLU A C 1
ATOM 698 O O . GLU A 1 85 ? -1.797 14.245 -16.002 1.00 50.03 85 GLU A O 1
ATOM 703 N N . ALA A 1 86 ? -0.965 12.830 -17.526 1.00 41.56 86 ALA A N 1
ATOM 704 C CA . ALA A 1 86 ? 0.111 13.667 -17.998 1.00 41.56 86 ALA A CA 1
ATOM 705 C C . ALA A 1 86 ? -0.546 14.750 -18.862 1.00 41.56 86 ALA A C 1
ATOM 707 O O . ALA A 1 86 ? -1.289 14.431 -19.791 1.00 41.56 86 ALA A O 1
ATOM 708 N N . ILE A 1 87 ? -0.325 16.008 -18.486 1.00 38.91 87 ILE A N 1
ATOM 709 C CA . ILE A 1 87 ? -0.626 17.173 -19.324 1.00 38.91 87 ILE A CA 1
ATOM 710 C C . ILE A 1 87 ? 0.155 17.041 -20.633 1.00 38.91 87 ILE A C 1
ATOM 712 O O . ILE A 1 87 ? 1.347 16.659 -20.549 1.00 38.91 87 ILE A O 1
#

Foldseek 3Di:
DVVVVVLVVLVVLLVVLQVVLCVLQQEPAEEEDPPQGSVLSNLLSVVSVVDDDNVRRHAAEYEYCDFDADPVGYTYDHSPHDDPPPD

pLDDT: mean 92.53, std 11.58, range [38.91, 98.44]

Radius of gyration: 13.48 Å; chains: 1; bounding box: 35×29×43 Å

Sequence (87 aa):
RDNMKRKEELKVIENELIQASTKKFSLEKFYKEPSVSSKQMVDCCKRLLEQSLPYLKGMHLCISHFYSVMQDGDLCIPWNWKDGEAI

Organism: Mustela putorius furo (NCBI:txid9669)

Secondary structure (DSSP, 8-state):
-HHHHHHHHHHHHHHHHHHHHHHHHT-SEEEE-TTS-HHHHHHHHHHHHHS--GGGTT-EEEEESS-EE-TTSPEEEETT---S---

InterPro domains:
  IPR027986 T-cell activation inhibitor, mitochondrial [PTHR31596] (1-82)
  IPR027989 Domain of unknown function DUF4461 [PF14688] (1-82)